Protein AF-A0A078H6L1-F1 (afdb_monomer)

pLDDT: mean 93.02, std 9.79, range [50.5, 98.44]

Radius of gyration: 16.89 Å; Cα contacts (8 Å, |Δi|>4): 124; chains: 1; bounding box: 39×43×36 Å

Organism: Brassica napus (NCBI:txid3708)

Foldseek 3Di:
DAADECVVVCVVDPPDDLFQAAAEEQDLLNCLNPDAQRYAHAHDDDPVDPPPCVVPCVDDNVVLVVVCNVDRGRSVSCVVPPHHDDHDDPPDPCVVVSVVVVVVVVVVVVVVVVVVVVD

Structure (mmCIF, N/CA/C/O backbone):
data_AF-A0A078H6L1-F1
#
_entry.id   AF-A0A078H6L1-F1
#
loop_
_atom_site.group_PDB
_atom_site.id
_atom_site.type_symbol
_atom_site.label_atom_id
_atom_site.label_alt_id
_atom_site.label_comp_id
_atom_site.label_asym_id
_atom_site.label_entity_id
_atom_site.label_seq_id
_atom_site.pdbx_PDB_ins_code
_atom_site.Cartn_x
_atom_site.Cartn_y
_atom_site.Cartn_z
_atom_site.occupancy
_atom_site.B_iso_or_equiv
_atom_site.auth_seq_id
_atom_site.auth_comp_id
_atom_site.auth_asym_id
_atom_site.auth_atom_id
_atom_site.pdbx_PDB_model_num
ATOM 1 N N . MET A 1 1 ? 0.496 16.634 -0.415 1.00 83.75 1 MET A N 1
ATOM 2 C CA . MET A 1 1 ? 0.481 15.161 -0.534 1.00 83.75 1 MET A CA 1
ATOM 3 C C . MET A 1 1 ? -0.958 14.690 -0.602 1.00 83.75 1 MET A C 1
ATOM 5 O O . MET A 1 1 ? -1.814 15.319 0.015 1.00 83.75 1 MET A O 1
ATOM 9 N N . PHE A 1 2 ? -1.219 13.631 -1.362 1.00 90.81 2 PHE A N 1
ATOM 10 C CA . PHE A 1 2 ? -2.527 12.989 -1.453 1.00 90.81 2 PHE A CA 1
ATOM 11 C C . PHE A 1 2 ? -2.455 11.629 -0.751 1.00 90.81 2 PHE A C 1
ATOM 13 O O . PHE A 1 2 ? -1.610 10.815 -1.101 1.00 90.81 2 PHE A O 1
ATOM 20 N N . PHE A 1 3 ? -3.308 11.406 0.251 1.00 94.94 3 PHE A N 1
ATOM 21 C CA . PHE A 1 3 ? -3.344 10.166 1.030 1.00 94.94 3 PHE A CA 1
ATOM 22 C C . PHE A 1 3 ? -4.523 9.288 0.619 1.00 94.94 3 PHE A C 1
ATOM 24 O O . PHE A 1 3 ? -5.631 9.792 0.406 1.00 94.94 3 PHE A O 1
ATOM 31 N N . LYS A 1 4 ? -4.297 7.975 0.578 1.00 96.44 4 LYS A N 1
ATOM 32 C CA . LYS A 1 4 ? -5.307 6.949 0.301 1.00 96.44 4 LYS A CA 1
ATOM 33 C C . LYS A 1 4 ? -5.718 6.274 1.612 1.00 96.44 4 LYS A C 1
ATOM 35 O O . LYS A 1 4 ? -5.268 5.182 1.934 1.00 96.44 4 LYS A O 1
ATOM 40 N N . ASP A 1 5 ? -6.559 6.984 2.361 1.00 94.81 5 ASP A N 1
ATOM 41 C CA . ASP A 1 5 ? -7.039 6.604 3.695 1.00 94.81 5 ASP A CA 1
ATOM 42 C C . ASP A 1 5 ? -8.123 5.506 3.633 1.00 94.81 5 ASP A C 1
ATOM 44 O O . ASP A 1 5 ? -9.293 5.784 3.334 1.00 94.81 5 ASP A O 1
ATOM 48 N N . LEU A 1 6 ? -7.739 4.264 3.949 1.00 96.50 6 LEU A N 1
ATOM 49 C CA . LEU A 1 6 ? -8.627 3.095 3.981 1.00 96.50 6 LEU A CA 1
ATOM 50 C C . LEU A 1 6 ? -9.708 3.195 5.067 1.00 96.50 6 LEU A C 1
ATOM 52 O O . LEU A 1 6 ? -10.792 2.631 4.904 1.00 96.50 6 LEU A O 1
ATOM 56 N N . SER A 1 7 ? -9.498 3.976 6.133 1.00 94.25 7 SER A N 1
ATOM 57 C CA . SER A 1 7 ? -10.517 4.157 7.177 1.00 94.25 7 SER A CA 1
ATOM 58 C C . SER A 1 7 ? -11.788 4.812 6.630 1.00 94.25 7 SER A C 1
ATOM 60 O O . SER A 1 7 ? -12.886 4.592 7.148 1.00 94.25 7 SER A O 1
ATOM 62 N N . LYS A 1 8 ? -11.669 5.599 5.552 1.00 93.69 8 LYS A N 1
ATOM 63 C CA . LYS A 1 8 ? -12.824 6.147 4.833 1.00 93.69 8 LYS A CA 1
ATOM 64 C C . LYS A 1 8 ? -13.589 5.044 4.114 1.00 93.69 8 LYS A C 1
ATOM 66 O O . LYS A 1 8 ? -14.812 5.038 4.198 1.00 93.69 8 LYS A O 1
ATOM 71 N N . LEU A 1 9 ? -12.900 4.098 3.476 1.00 94.81 9 LEU A N 1
ATOM 72 C CA . LEU A 1 9 ? -13.520 2.951 2.806 1.00 94.81 9 LEU A CA 1
ATOM 73 C C . LEU A 1 9 ? -14.308 2.097 3.808 1.00 94.81 9 LEU A C 1
ATOM 75 O O . LEU A 1 9 ? -15.491 1.838 3.588 1.00 94.81 9 LEU A O 1
ATOM 79 N N . PHE A 1 10 ? -13.710 1.765 4.954 1.00 95.88 10 PHE A N 1
ATOM 80 C CA . PHE A 1 10 ? -14.344 0.929 5.987 1.00 95.88 10 PHE A CA 1
ATOM 81 C C . PHE A 1 10 ? -15.625 1.541 6.578 1.00 95.88 10 PHE A C 1
ATOM 83 O O . PHE A 1 10 ? -16.516 0.828 7.042 1.00 95.88 10 PHE A O 1
ATOM 90 N N . LYS A 1 11 ? -15.764 2.874 6.546 1.00 95.12 11 LYS A N 1
ATOM 91 C CA . LYS A 1 11 ? -16.995 3.556 6.983 1.00 95.12 11 LYS A CA 1
ATOM 92 C C . LYS A 1 11 ? -18.165 3.301 6.031 1.00 95.12 11 LYS A C 1
ATOM 94 O O . LYS A 1 11 ? -19.293 3.145 6.503 1.00 95.12 11 LYS A O 1
ATOM 99 N N . TYR A 1 12 ? -17.901 3.258 4.724 1.00 95.31 12 TYR A N 1
ATOM 100 C CA . TYR A 1 12 ? -18.930 3.130 3.687 1.00 95.31 12 TYR A CA 1
ATOM 101 C C . TYR A 1 12 ? -19.224 1.679 3.304 1.00 95.31 12 TYR A C 1
ATOM 103 O O . TYR A 1 12 ? -20.379 1.347 3.044 1.00 95.31 12 TYR A O 1
ATOM 111 N N . PHE A 1 13 ? -18.215 0.808 3.309 1.00 95.75 13 PHE A N 1
ATOM 112 C CA . PHE A 1 13 ? -18.355 -0.585 2.894 1.00 95.75 13 PHE A CA 1
ATOM 113 C C . PHE A 1 13 ? -18.267 -1.517 4.099 1.00 95.75 13 PHE A C 1
ATOM 115 O O . PHE A 1 13 ? -17.226 -1.652 4.739 1.00 95.75 13 PHE A O 1
ATOM 122 N N . LYS A 1 14 ? -19.390 -2.164 4.424 1.00 95.62 14 LYS A N 1
ATOM 123 C CA . LYS A 1 14 ? -19.451 -3.157 5.502 1.00 95.62 14 LYS A CA 1
ATOM 124 C C . LYS A 1 14 ? -18.713 -4.429 5.093 1.00 95.62 14 LYS A C 1
ATOM 126 O O . LYS A 1 14 ? -18.742 -4.809 3.930 1.00 95.62 14 LYS A O 1
ATOM 131 N N . GLY A 1 15 ? -18.097 -5.087 6.074 1.00 96.00 15 GLY A N 1
ATOM 132 C CA . GLY A 1 15 ? -17.333 -6.317 5.861 1.00 96.00 15 GLY A CA 1
ATOM 133 C C . GLY A 1 15 ? -15.861 -6.100 5.507 1.00 96.00 15 GLY A C 1
ATOM 134 O O . GLY A 1 15 ? -15.144 -7.086 5.410 1.00 96.00 15 GLY A O 1
ATOM 135 N N . PHE A 1 16 ? -15.402 -4.851 5.374 1.00 96.88 16 PHE A N 1
ATOM 136 C CA . PHE A 1 16 ? -13.991 -4.517 5.164 1.00 96.88 16 PHE A CA 1
ATOM 137 C C . PHE A 1 16 ? -13.368 -3.879 6.410 1.00 96.88 16 PHE A C 1
ATOM 139 O O . PHE A 1 16 ? -14.008 -3.083 7.106 1.00 96.88 16 PHE A O 1
ATOM 146 N N . SER A 1 17 ? -12.115 -4.231 6.675 1.00 97.31 17 SER A N 1
ATOM 147 C CA . SER A 1 17 ? -11.295 -3.792 7.804 1.00 97.31 17 SER A CA 1
ATOM 148 C C . SER A 1 17 ? -9.807 -3.885 7.461 1.00 97.31 17 SER A C 1
ATOM 150 O O . SER A 1 17 ? -9.423 -4.399 6.413 1.00 97.31 17 SER A O 1
ATOM 152 N N . ALA A 1 18 ? -8.953 -3.409 8.370 1.00 97.12 18 ALA A N 1
ATOM 153 C CA . ALA A 1 18 ? -7.502 -3.512 8.216 1.00 97.12 18 ALA A CA 1
ATOM 154 C C . ALA A 1 18 ? -7.020 -4.970 8.088 1.00 97.12 18 ALA A C 1
ATOM 156 O O . ALA A 1 18 ? -6.098 -5.226 7.334 1.00 97.12 18 ALA A O 1
ATOM 157 N N . SER A 1 19 ? -7.697 -5.921 8.740 1.00 97.12 19 SER A N 1
ATOM 158 C CA . SER A 1 19 ? -7.370 -7.353 8.710 1.00 97.12 19 SER A CA 1
ATOM 159 C C . SER A 1 19 ? -7.729 -8.084 7.408 1.00 97.12 19 SER A C 1
ATOM 161 O O . SER A 1 19 ? -7.365 -9.245 7.254 1.00 97.12 19 SER A O 1
ATOM 163 N N . ASN A 1 20 ? -8.443 -7.450 6.470 1.00 97.56 20 ASN A N 1
ATOM 164 C CA . ASN A 1 20 ? -8.855 -8.094 5.213 1.00 97.56 20 ASN A CA 1
ATOM 165 C C . ASN A 1 20 ? -8.792 -7.183 3.977 1.00 97.56 20 ASN A C 1
ATOM 167 O O . ASN A 1 20 ? -9.382 -7.496 2.944 1.00 97.56 20 ASN A O 1
ATOM 171 N N . THR A 1 21 ? -8.143 -6.024 4.086 1.00 97.62 21 THR A N 1
ATOM 172 C CA . THR A 1 21 ? -8.042 -5.044 3.001 1.00 97.62 21 THR A CA 1
ATOM 173 C C . THR A 1 21 ? -6.623 -4.515 2.916 1.00 97.62 21 THR A C 1
ATOM 175 O O . THR A 1 21 ? -6.067 -4.082 3.922 1.00 97.62 21 THR A O 1
ATOM 178 N N . ILE A 1 22 ? -6.077 -4.475 1.701 1.00 97.69 22 ILE A N 1
ATOM 179 C CA . ILE A 1 22 ? -4.750 -3.923 1.427 1.00 97.69 22 ILE A CA 1
ATOM 180 C C . ILE A 1 22 ? -4.815 -2.772 0.418 1.00 97.69 22 ILE A C 1
ATOM 182 O O . ILE A 1 22 ? -5.742 -2.674 -0.388 1.00 97.69 22 ILE A O 1
ATOM 186 N N . LEU A 1 23 ? -3.809 -1.904 0.456 1.00 98.12 23 LEU A N 1
ATOM 187 C CA . LEU A 1 23 ? -3.517 -0.894 -0.553 1.00 98.12 23 LEU A CA 1
ATOM 188 C C . LEU A 1 23 ? -2.276 -1.322 -1.341 1.00 98.12 23 LEU A C 1
ATOM 190 O O . LEU A 1 23 ? -1.201 -1.443 -0.763 1.00 98.12 23 LEU A O 1
ATOM 194 N N . ILE A 1 24 ? -2.418 -1.482 -2.656 1.00 98.06 24 ILE A N 1
ATOM 195 C CA . ILE A 1 24 ? -1.289 -1.670 -3.574 1.00 98.06 24 ILE A CA 1
ATOM 196 C C . ILE A 1 24 ? -1.009 -0.331 -4.253 1.00 98.06 24 ILE A C 1
ATOM 198 O O . ILE A 1 24 ? -1.900 0.238 -4.894 1.00 98.06 24 ILE A O 1
ATOM 202 N N . ASP A 1 25 ? 0.195 0.204 -4.074 1.00 98.00 25 ASP A N 1
ATOM 203 C CA . ASP A 1 25 ? 0.605 1.481 -4.663 1.00 98.00 25 ASP A CA 1
ATOM 204 C C . ASP A 1 25 ? 2.133 1.594 -4.727 1.00 98.00 25 ASP A C 1
ATOM 206 O O . ASP A 1 25 ? 2.810 1.154 -3.811 1.00 98.00 25 ASP A O 1
ATOM 210 N N . ASP A 1 26 ? 2.697 2.201 -5.764 1.00 97.19 26 ASP A N 1
ATOM 211 C CA . ASP A 1 26 ? 4.147 2.361 -5.913 1.00 97.19 26 ASP A CA 1
ATOM 212 C C . ASP A 1 26 ? 4.732 3.528 -5.093 1.00 97.19 26 ASP A C 1
ATOM 214 O O . ASP A 1 26 ? 5.948 3.705 -5.028 1.00 97.19 26 ASP A O 1
ATOM 218 N N . GLU A 1 27 ? 3.889 4.319 -4.425 1.00 96.69 27 GLU A N 1
ATOM 219 C CA . GLU A 1 27 ? 4.306 5.419 -3.555 1.00 96.69 27 GLU A CA 1
ATOM 220 C C . GLU A 1 27 ? 3.918 5.146 -2.082 1.00 96.69 27 GLU A C 1
ATOM 222 O O . GLU A 1 27 ? 2.801 5.491 -1.662 1.00 96.69 27 GLU A O 1
ATOM 227 N N . PRO A 1 28 ? 4.840 4.617 -1.244 1.00 96.69 28 PRO A N 1
ATOM 228 C CA . PRO A 1 28 ? 4.563 4.238 0.147 1.00 96.69 28 PRO A CA 1
ATOM 229 C C . PRO A 1 28 ? 3.893 5.321 1.000 1.00 96.69 28 PRO A C 1
ATOM 231 O O . PRO A 1 28 ? 3.065 5.034 1.868 1.00 96.69 28 PRO A O 1
ATOM 234 N N . TYR A 1 29 ? 4.185 6.600 0.733 1.00 96.44 29 TYR A N 1
ATOM 235 C CA . TYR A 1 29 ? 3.627 7.705 1.510 1.00 96.44 29 TYR A CA 1
ATOM 236 C C . TYR A 1 29 ? 2.099 7.809 1.426 1.00 96.44 29 TYR A C 1
ATOM 238 O O . TYR A 1 29 ? 1.477 8.406 2.310 1.00 96.44 29 TYR A O 1
ATOM 246 N N . LYS A 1 30 ? 1.460 7.272 0.378 1.00 97.31 30 LYS A N 1
ATOM 247 C CA . LYS A 1 30 ? -0.003 7.339 0.236 1.00 97.31 30 LYS A CA 1
ATOM 248 C C . LYS A 1 30 ? -0.720 6.552 1.329 1.00 97.31 30 LYS A C 1
ATOM 250 O O . LYS A 1 30 ? -1.866 6.887 1.633 1.00 97.31 30 LYS A O 1
ATOM 255 N N . ALA A 1 31 ? -0.047 5.575 1.934 1.00 96.62 31 ALA A N 1
ATOM 256 C CA . ALA A 1 31 ? -0.562 4.750 3.018 1.00 96.62 31 ALA A CA 1
ATOM 257 C C . ALA A 1 31 ? -0.309 5.325 4.423 1.00 96.62 31 ALA A C 1
ATOM 259 O O . ALA A 1 31 ? -0.706 4.696 5.393 1.00 96.62 31 ALA A O 1
ATOM 260 N N . LEU A 1 32 ? 0.305 6.508 4.570 1.00 95.69 32 LEU A N 1
ATOM 261 C CA . LEU A 1 32 ? 0.723 7.055 5.878 1.00 95.69 32 LEU A CA 1
ATOM 262 C C . LEU A 1 32 ? -0.391 7.237 6.921 1.00 95.69 32 LEU A C 1
ATOM 264 O O . LEU A 1 32 ? -0.101 7.413 8.100 1.00 95.69 32 LEU A O 1
ATOM 268 N N . LEU A 1 33 ? -1.653 7.270 6.493 1.00 94.56 33 LEU A N 1
ATOM 269 C CA . LEU A 1 33 ? -2.810 7.375 7.388 1.00 94.56 33 LEU A CA 1
ATOM 270 C C . LEU A 1 33 ? -3.465 6.019 7.680 1.00 94.56 33 LEU A C 1
ATOM 272 O O . LEU A 1 33 ? -4.399 5.956 8.479 1.00 94.56 33 LEU A O 1
ATOM 276 N N . ASN A 1 34 ? -3.016 4.958 7.015 1.00 96.06 34 ASN A N 1
ATOM 277 C CA . ASN A 1 34 ? -3.561 3.622 7.177 1.00 96.06 34 ASN A CA 1
ATOM 278 C C . ASN A 1 34 ? -2.924 2.939 8.386 1.00 96.06 34 ASN A C 1
ATOM 280 O O . ASN A 1 34 ? -1.839 3.301 8.832 1.00 96.06 34 ASN A O 1
ATOM 284 N N . THR A 1 35 ? -3.616 1.938 8.922 1.00 94.56 35 THR A N 1
ATOM 285 C CA . THR A 1 35 ? -3.051 1.064 9.950 1.00 94.56 35 THR A CA 1
ATOM 286 C C . THR A 1 35 ? -1.836 0.320 9.390 1.00 94.56 35 THR A C 1
ATOM 288 O O . THR A 1 35 ? -1.823 -0.034 8.210 1.00 94.56 35 THR A O 1
ATOM 291 N N . ASP A 1 36 ? -0.827 0.081 10.226 1.00 94.06 36 ASP A N 1
ATOM 292 C CA . ASP A 1 36 ? 0.405 -0.616 9.846 1.00 94.06 36 ASP A CA 1
ATOM 293 C C . ASP A 1 36 ? 0.127 -1.938 9.116 1.00 94.06 36 ASP A C 1
ATOM 295 O O . ASP A 1 36 ? -0.845 -2.634 9.415 1.00 94.06 36 ASP A O 1
ATOM 299 N N . ASN A 1 37 ? 1.011 -2.314 8.190 1.00 96.50 37 ASN A N 1
ATOM 300 C CA . ASN A 1 37 ? 0.929 -3.572 7.434 1.00 96.50 37 ASN A CA 1
ATOM 301 C C . ASN A 1 37 ? -0.366 -3.731 6.608 1.00 96.50 37 ASN A C 1
ATOM 303 O O . ASN A 1 37 ? -0.828 -4.837 6.384 1.00 96.50 37 ASN A O 1
ATOM 307 N N . THR A 1 38 ? -0.963 -2.632 6.137 1.00 96.81 38 THR A N 1
ATOM 308 C CA . THR A 1 38 ? -2.085 -2.665 5.170 1.00 96.81 38 THR A CA 1
ATOM 309 C C . THR A 1 38 ? -1.669 -2.219 3.767 1.00 96.81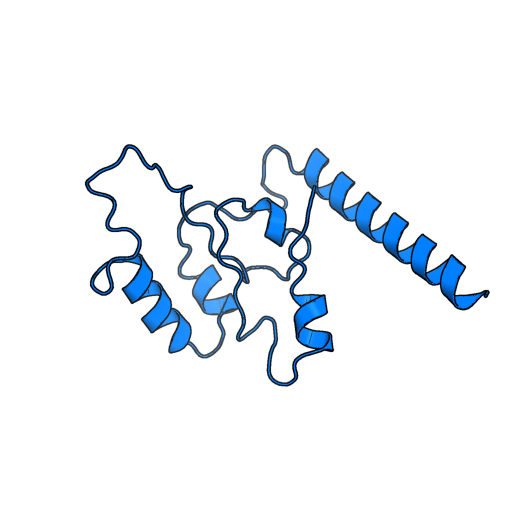 38 THR A C 1
ATOM 311 O O . THR A 1 38 ? -2.519 -1.985 2.912 1.00 96.81 38 THR A O 1
ATOM 314 N N . GLY A 1 39 ? -0.368 -2.051 3.521 1.00 97.25 39 GLY A N 1
ATOM 315 C CA . GLY A 1 39 ? 0.176 -1.578 2.253 1.00 97.25 39 GLY A CA 1
ATOM 316 C C . GLY A 1 39 ? 1.197 -2.548 1.674 1.00 97.25 39 GLY A C 1
ATOM 317 O O . GLY A 1 39 ? 2.040 -3.053 2.410 1.00 97.25 39 GLY A O 1
ATOM 318 N N . VAL A 1 40 ? 1.123 -2.763 0.363 1.00 98.12 40 VAL A N 1
ATOM 319 C CA . VAL A 1 40 ? 2.116 -3.494 -0.431 1.00 98.12 40 VAL A CA 1
ATOM 320 C C . VAL A 1 40 ? 2.613 -2.548 -1.513 1.00 98.12 40 VAL A C 1
ATOM 322 O O . VAL A 1 40 ? 1.809 -2.007 -2.276 1.00 98.12 40 VAL A O 1
ATOM 325 N N . PHE A 1 41 ? 3.923 -2.309 -1.556 1.00 97.94 41 PHE A N 1
ATOM 326 C CA . PHE A 1 41 ? 4.473 -1.197 -2.327 1.00 97.94 41 PHE A CA 1
ATOM 327 C C . PHE A 1 41 ? 5.407 -1.680 -3.438 1.00 97.94 41 PHE A C 1
ATOM 329 O O . PHE A 1 41 ? 6.616 -1.723 -3.232 1.00 97.94 41 PHE A O 1
ATOM 336 N N . PRO A 1 42 ? 4.899 -2.076 -4.616 1.00 97.50 42 PRO A N 1
ATOM 337 C CA . PRO A 1 42 ? 5.756 -2.505 -5.718 1.00 97.50 42 PRO A CA 1
ATOM 338 C C . PRO A 1 42 ? 6.684 -1.384 -6.197 1.00 97.50 42 PRO A C 1
ATOM 340 O O . PRO A 1 42 ? 6.486 -0.210 -5.882 1.00 97.50 42 PRO A O 1
ATOM 343 N N . MET A 1 43 ? 7.705 -1.739 -6.975 1.00 96.75 43 MET A N 1
ATOM 344 C CA . MET A 1 43 ? 8.492 -0.739 -7.699 1.00 96.75 43 MET A CA 1
ATOM 345 C C . MET A 1 43 ? 7.614 -0.058 -8.756 1.00 96.75 43 MET A C 1
ATOM 347 O O . MET A 1 43 ? 6.717 -0.686 -9.318 1.00 96.75 43 MET A O 1
ATOM 351 N N . SER A 1 44 ? 7.867 1.223 -9.031 1.00 96.38 44 SER A N 1
ATOM 352 C CA . SER A 1 44 ? 7.170 1.930 -10.108 1.00 96.38 44 SER A CA 1
ATOM 353 C C . SER A 1 44 ? 7.402 1.242 -11.451 1.00 96.38 44 SER A C 1
ATOM 355 O O . SER A 1 44 ? 8.529 0.874 -11.778 1.00 96.38 44 SER A O 1
ATOM 357 N N . TYR A 1 45 ? 6.333 1.126 -12.235 1.00 96.06 45 TYR A N 1
ATOM 358 C CA . TYR A 1 45 ? 6.382 0.570 -13.583 1.00 96.06 45 TYR A CA 1
ATOM 359 C C . TYR A 1 45 ? 7.332 1.371 -14.487 1.00 96.06 45 TYR A C 1
ATOM 361 O O . TYR A 1 45 ? 7.199 2.595 -14.605 1.00 96.06 45 TYR A O 1
ATOM 369 N N . ASP A 1 46 ? 8.249 0.674 -15.160 1.00 96.62 46 ASP A N 1
ATOM 370 C CA . ASP A 1 46 ? 9.122 1.247 -16.181 1.00 96.62 46 ASP A CA 1
ATOM 371 C C . ASP A 1 46 ? 8.629 0.841 -17.582 1.00 96.62 46 ASP A C 1
ATOM 373 O O . ASP A 1 46 ? 8.819 -0.299 -18.001 1.00 96.62 46 ASP A O 1
ATOM 377 N N . PRO A 1 47 ? 8.051 1.766 -18.371 1.00 96.12 47 PRO A N 1
ATOM 378 C CA . PRO A 1 47 ? 7.572 1.451 -19.716 1.00 96.12 47 PRO A CA 1
ATOM 379 C C . PRO A 1 47 ? 8.692 1.104 -20.707 1.00 96.12 47 PRO A C 1
ATOM 381 O O . PRO A 1 47 ? 8.412 0.706 -21.842 1.00 96.12 47 PRO A O 1
ATOM 384 N N . THR A 1 48 ? 9.956 1.318 -20.339 1.00 97.94 48 THR A N 1
ATOM 385 C CA . THR A 1 48 ? 11.110 0.946 -21.159 1.00 97.94 48 THR A CA 1
ATOM 386 C C . THR A 1 48 ? 11.574 -0.485 -20.907 1.00 97.94 48 THR A C 1
ATOM 388 O O . THR A 1 48 ? 12.249 -1.048 -21.779 1.00 97.94 48 THR A O 1
ATOM 391 N N . ASP A 1 49 ? 11.159 -1.096 -19.793 1.00 97.31 49 ASP A N 1
ATOM 392 C CA . ASP A 1 49 ? 11.399 -2.506 -19.528 1.00 97.31 49 ASP A CA 1
ATOM 393 C C . ASP A 1 49 ? 10.423 -3.370 -20.333 1.00 97.31 49 ASP A C 1
ATOM 395 O O . ASP A 1 49 ? 9.215 -3.406 -20.110 1.00 97.31 49 ASP A O 1
ATOM 399 N N . LYS A 1 50 ? 10.966 -4.064 -21.331 1.00 96.88 50 LYS A N 1
ATOM 400 C CA . LYS A 1 50 ? 10.194 -4.953 -22.208 1.00 96.88 50 LYS A CA 1
ATOM 401 C C . LYS A 1 50 ? 10.043 -6.360 -21.644 1.00 96.88 50 LYS A C 1
ATOM 403 O O . LYS A 1 50 ? 9.334 -7.156 -22.256 1.00 96.88 50 LYS A O 1
ATOM 408 N N . ASN A 1 51 ? 10.745 -6.662 -20.558 1.00 96.56 51 ASN A N 1
ATOM 409 C CA . ASN A 1 51 ? 10.696 -7.947 -19.880 1.00 96.56 51 ASN A CA 1
ATOM 410 C C . ASN A 1 51 ? 9.933 -7.848 -18.552 1.00 96.56 51 ASN A C 1
ATOM 412 O O . ASN A 1 51 ? 10.015 -8.789 -17.776 1.00 96.56 51 ASN A O 1
ATOM 416 N N . ASP A 1 52 ? 9.227 -6.737 -18.295 1.00 96.06 52 ASP A N 1
ATOM 417 C CA . ASP A 1 52 ? 8.380 -6.595 -17.111 1.00 96.06 52 ASP A CA 1
ATOM 418 C C . ASP A 1 52 ? 7.324 -7.708 -17.099 1.00 96.06 52 ASP A C 1
ATOM 420 O O . ASP A 1 52 ? 6.452 -7.791 -17.970 1.00 96.06 52 ASP A O 1
ATOM 424 N N . ASP A 1 53 ? 7.460 -8.583 -16.113 1.00 96.69 53 ASP A N 1
ATOM 425 C CA . ASP A 1 53 ? 6.590 -9.710 -15.811 1.00 96.69 53 ASP A CA 1
ATOM 426 C C . ASP A 1 53 ? 5.973 -9.555 -14.413 1.00 96.69 53 ASP A C 1
ATOM 428 O O . ASP A 1 53 ? 5.473 -10.513 -13.827 1.00 96.69 53 ASP A O 1
ATOM 432 N N . PHE A 1 54 ? 5.960 -8.332 -13.867 1.00 96.75 54 PHE A N 1
ATOM 433 C CA . PHE A 1 54 ? 5.570 -8.095 -12.479 1.00 96.75 54 PHE A CA 1
ATOM 434 C C . PHE A 1 54 ? 4.134 -8.552 -12.182 1.00 96.75 54 PHE A C 1
ATOM 436 O O . PHE A 1 54 ? 3.833 -9.024 -11.088 1.00 96.75 54 PHE A O 1
ATOM 443 N N . LEU A 1 55 ? 3.242 -8.411 -13.166 1.00 96.31 55 LEU A N 1
ATOM 444 C CA . LEU A 1 55 ? 1.843 -8.840 -13.094 1.00 96.31 55 LEU A CA 1
ATOM 445 C C . LEU A 1 55 ? 1.584 -10.169 -13.821 1.00 96.31 55 LEU A C 1
ATOM 447 O O . LEU A 1 55 ? 0.434 -10.454 -14.167 1.00 96.31 55 LEU A O 1
ATOM 451 N N . ASP A 1 56 ? 2.625 -10.958 -14.097 1.00 97.75 56 ASP A N 1
ATOM 452 C CA . ASP A 1 56 ? 2.461 -12.311 -14.625 1.00 97.75 56 ASP A CA 1
ATOM 453 C C . ASP A 1 56 ? 1.662 -13.159 -13.611 1.00 97.75 56 ASP A C 1
ATOM 455 O O . ASP A 1 56 ? 2.060 -13.241 -12.446 1.00 97.75 56 ASP A O 1
ATOM 459 N N . PRO A 1 57 ? 0.542 -13.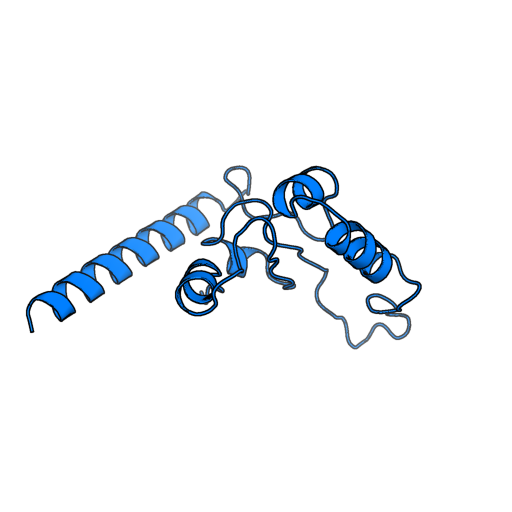795 -14.014 1.00 96.88 57 PRO A N 1
ATOM 460 C CA . PRO A 1 57 ? -0.226 -14.686 -13.147 1.00 96.88 57 PRO A CA 1
ATOM 461 C C . PRO A 1 57 ? 0.580 -15.839 -12.538 1.00 96.88 57 PRO A C 1
ATOM 463 O O . PRO A 1 57 ? 0.213 -16.322 -11.471 1.00 96.88 57 PRO A O 1
ATOM 466 N N . GLU A 1 58 ? 1.651 -16.288 -13.198 1.00 96.94 58 GLU A N 1
ATOM 467 C CA . GLU A 1 58 ? 2.567 -17.317 -12.678 1.00 96.94 58 GLU A CA 1
ATOM 468 C C . GLU A 1 58 ? 3.776 -16.708 -11.937 1.00 96.94 58 GLU A C 1
ATOM 470 O O . GLU A 1 58 ? 4.657 -17.428 -11.463 1.00 96.94 58 GLU A O 1
ATOM 475 N N . GLY A 1 59 ? 3.819 -15.378 -11.832 1.00 97.19 59 GLY A N 1
ATOM 476 C CA . GLY A 1 59 ? 4.886 -14.608 -11.212 1.00 97.19 59 GLY A CA 1
ATOM 477 C C . GLY A 1 59 ? 4.809 -14.536 -9.686 1.00 97.19 59 GLY A C 1
ATOM 478 O O . GLY A 1 59 ? 3.832 -14.922 -9.033 1.00 97.19 59 GLY A O 1
ATOM 479 N N . GLU A 1 60 ? 5.877 -13.993 -9.103 1.00 97.12 60 GLU A N 1
ATOM 480 C CA . GLU A 1 60 ? 6.058 -13.905 -7.651 1.00 97.12 60 GLU A CA 1
ATOM 481 C C . GLU A 1 60 ? 4.986 -13.035 -6.982 1.00 97.12 60 GLU A C 1
ATOM 483 O O . GLU A 1 60 ? 4.441 -13.413 -5.947 1.00 97.12 60 GLU A O 1
ATOM 488 N N . PHE A 1 61 ? 4.635 -11.893 -7.582 1.00 97.62 61 PHE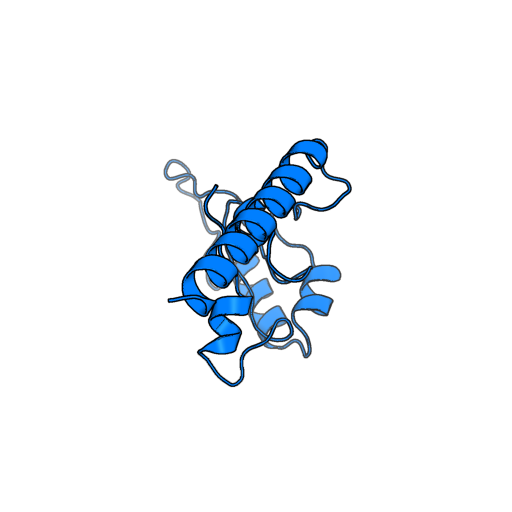 A N 1
ATOM 489 C CA . PHE A 1 61 ? 3.647 -10.986 -6.997 1.00 97.62 61 PHE A CA 1
ATOM 490 C C . PHE A 1 61 ? 2.235 -11.579 -6.998 1.00 97.62 61 PHE A C 1
ATOM 492 O O . PHE A 1 61 ? 1.519 -11.461 -6.007 1.00 97.62 61 PHE A O 1
ATOM 499 N N . CYS A 1 62 ? 1.826 -12.254 -8.075 1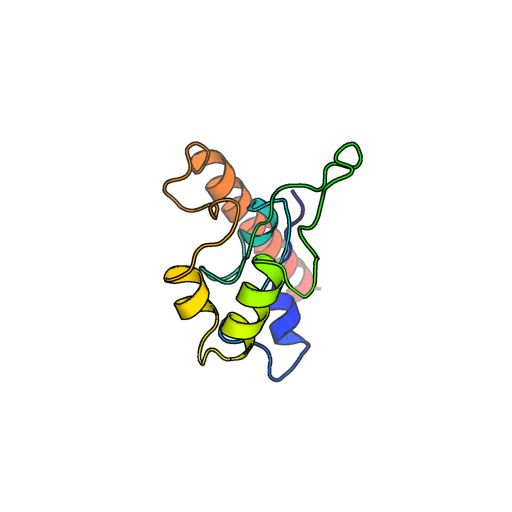.00 97.81 62 CYS A N 1
ATOM 500 C CA . CYS A 1 62 ? 0.538 -12.946 -8.103 1.00 97.81 62 CYS A CA 1
ATOM 501 C C . CYS A 1 62 ? 0.500 -14.105 -7.098 1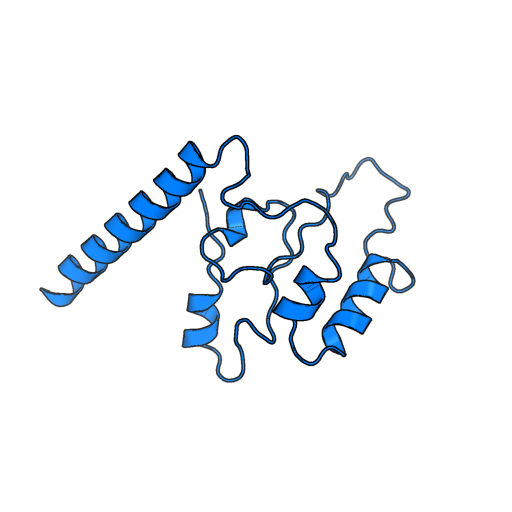.00 97.81 62 CYS A C 1
ATOM 503 O O . CYS A 1 62 ? -0.469 -14.208 -6.349 1.00 97.81 62 CYS A O 1
ATOM 505 N N . SER A 1 63 ? 1.585 -14.879 -6.980 1.00 98.12 63 SER A N 1
ATOM 506 C CA . SER A 1 63 ? 1.713 -15.923 -5.949 1.00 98.12 63 SER A CA 1
ATOM 507 C C . SER A 1 63 ? 1.602 -15.348 -4.528 1.00 98.12 63 SER A C 1
ATOM 509 O O . SER A 1 63 ? 0.888 -15.889 -3.686 1.00 98.12 63 SER A O 1
ATOM 511 N N . TYR A 1 64 ? 2.243 -14.203 -4.272 1.00 98.38 64 TYR A N 1
ATOM 512 C CA . TYR A 1 64 ? 2.128 -13.472 -3.008 1.00 98.38 64 TYR A CA 1
ATOM 513 C C . TYR A 1 64 ? 0.681 -13.065 -2.702 1.00 98.38 64 TYR A C 1
ATOM 515 O O . TYR A 1 64 ? 0.219 -13.205 -1.570 1.00 98.38 64 TYR A O 1
ATOM 523 N N . LEU A 1 65 ? -0.054 -12.563 -3.700 1.00 98.19 65 LEU A N 1
ATOM 524 C CA . LEU A 1 65 ? -1.455 -12.175 -3.533 1.00 98.19 65 LEU A CA 1
ATOM 525 C C . LEU A 1 65 ? -2.371 -13.380 -3.272 1.00 98.19 65 LEU A C 1
ATOM 527 O O . LEU A 1 65 ? -3.314 -13.243 -2.492 1.00 98.19 65 LEU A O 1
ATOM 531 N N . ASP A 1 66 ? -2.093 -14.539 -3.870 1.00 98.19 66 ASP A N 1
ATOM 532 C CA . ASP A 1 66 ? -2.844 -15.779 -3.633 1.00 98.19 66 ASP A CA 1
ATOM 533 C C . ASP A 1 66 ? -2.659 -16.296 -2.197 1.00 98.19 66 ASP A C 1
ATOM 535 O O . ASP A 1 66 ? -3.634 -16.636 -1.510 1.00 98.19 66 ASP A O 1
ATOM 539 N N . ASP A 1 67 ? -1.418 -16.295 -1.708 1.00 98.31 67 ASP A N 1
ATOM 540 C CA . ASP A 1 67 ? -1.100 -16.659 -0.326 1.00 98.31 67 ASP A CA 1
ATOM 541 C C . ASP A 1 67 ? -1.706 -15.655 0.668 1.00 98.31 67 ASP A C 1
ATOM 543 O O . ASP A 1 67 ? -2.340 -16.049 1.654 1.00 98.31 67 ASP A O 1
ATOM 547 N N . LEU A 1 68 ? -1.594 -14.353 0.381 1.00 98.06 68 LEU A N 1
ATOM 548 C CA . LEU A 1 68 ? -2.197 -13.284 1.177 1.00 98.06 68 LEU A CA 1
ATOM 549 C C . LEU A 1 68 ? -3.724 -13.440 1.257 1.00 98.06 68 LEU A C 1
ATOM 551 O O . LEU A 1 68 ? -4.303 -13.311 2.337 1.00 98.06 68 LEU A O 1
ATOM 555 N N . ALA A 1 69 ? -4.386 -13.738 0.136 1.00 97.19 69 ALA A N 1
ATOM 556 C CA . ALA A 1 69 ? -5.833 -13.950 0.079 1.00 97.19 69 ALA A CA 1
ATOM 557 C C . ALA A 1 69 ? -6.287 -15.189 0.867 1.00 97.19 69 ALA A C 1
ATOM 559 O O . ALA A 1 69 ? -7.433 -15.251 1.319 1.00 97.19 69 ALA A O 1
ATOM 560 N N . SER A 1 70 ? -5.388 -16.158 1.046 1.00 97.50 70 SER A N 1
ATOM 561 C CA . SER A 1 70 ? -5.611 -17.372 1.837 1.00 97.50 70 SER A CA 1
ATOM 562 C C . SER A 1 70 ? -5.295 -17.189 3.327 1.00 97.50 70 SER A C 1
ATOM 564 O O . SER A 1 70 ? -5.605 -18.070 4.134 1.00 97.50 70 SER A O 1
ATOM 566 N N . SER A 1 71 ? -4.686 -16.063 3.708 1.00 97.31 71 SER A N 1
ATOM 567 C CA . SER A 1 71 ? -4.305 -15.769 5.088 1.00 97.31 71 SER A CA 1
ATOM 568 C C . SER A 1 71 ? -5.513 -15.369 5.947 1.00 97.31 71 SER A C 1
ATOM 570 O O . SER A 1 71 ? -6.513 -14.842 5.461 1.00 97.31 71 SER A O 1
ATOM 572 N N . SER A 1 72 ? -5.440 -15.628 7.257 1.00 96.50 72 SER A N 1
ATOM 573 C CA . SER A 1 72 ? -6.516 -15.265 8.192 1.00 96.50 72 SER A CA 1
ATOM 574 C C . SER A 1 72 ? -6.529 -13.784 8.569 1.00 96.50 72 SER A C 1
ATOM 576 O O . SER A 1 72 ? -7.572 -13.273 8.976 1.00 96.50 72 SER A O 1
ATOM 578 N N . ASP A 1 73 ? -5.374 -13.125 8.481 1.00 98.12 73 ASP A N 1
ATOM 579 C CA . ASP A 1 73 ? -5.186 -11.711 8.786 1.00 98.12 73 ASP A CA 1
ATOM 580 C C . ASP A 1 73 ? -4.100 -11.139 7.867 1.00 98.12 73 ASP A C 1
ATOM 582 O O . ASP A 1 73 ? -2.949 -11.583 7.883 1.00 98.12 73 ASP A O 1
ATOM 586 N N . VAL A 1 74 ? -4.478 -10.155 7.050 1.00 96.81 74 VAL A N 1
ATOM 587 C CA . VAL A 1 74 ? -3.562 -9.568 6.062 1.00 96.81 74 VAL A CA 1
ATOM 588 C C . VAL A 1 74 ? -2.436 -8.763 6.711 1.00 96.81 74 VAL A C 1
ATOM 590 O O . VAL A 1 74 ? -1.359 -8.669 6.127 1.00 96.81 74 VAL A O 1
ATOM 593 N N . GLN A 1 75 ? -2.652 -8.185 7.900 1.00 97.69 75 GLN A N 1
ATOM 594 C CA . GLN A 1 75 ? -1.637 -7.374 8.574 1.00 97.69 75 GLN A CA 1
ATOM 595 C C . GLN A 1 75 ? -0.515 -8.256 9.113 1.00 97.69 75 GLN A C 1
ATOM 597 O O . GLN A 1 75 ? 0.658 -7.907 8.965 1.00 97.69 75 GLN A O 1
ATOM 602 N N . ASP A 1 76 ? -0.867 -9.397 9.705 1.00 98.19 76 ASP A N 1
ATOM 603 C CA . ASP A 1 76 ? 0.113 -10.380 10.166 1.00 98.19 76 ASP A CA 1
ATOM 604 C C . ASP A 1 76 ? 0.892 -10.968 8.982 1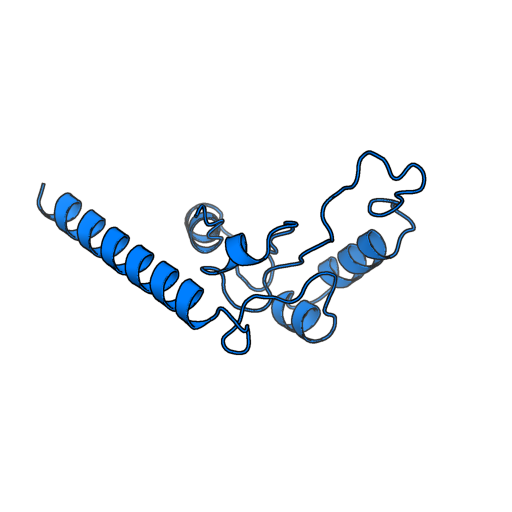.00 98.19 76 ASP A C 1
ATOM 606 O O . ASP A 1 76 ? 2.123 -10.996 9.017 1.00 98.19 76 ASP A O 1
ATOM 610 N N . TYR A 1 77 ? 0.203 -11.328 7.891 1.00 98.44 77 TYR A N 1
ATOM 611 C CA . TYR A 1 77 ? 0.866 -11.851 6.694 1.00 98.44 77 TYR A CA 1
ATOM 612 C C . TYR A 1 77 ? 1.845 -10.837 6.085 1.00 98.44 77 TYR A C 1
ATOM 614 O O . TYR A 1 77 ? 3.002 -11.174 5.855 1.00 98.44 77 TYR A O 1
ATOM 622 N N . ILE A 1 78 ? 1.440 -9.577 5.875 1.00 97.69 78 ILE A N 1
ATOM 623 C CA . ILE A 1 78 ? 2.327 -8.537 5.317 1.00 97.69 78 ILE A CA 1
ATOM 624 C C . ILE A 1 78 ? 3.537 -8.281 6.223 1.00 97.69 78 ILE A C 1
ATOM 626 O O . ILE A 1 78 ? 4.640 -8.022 5.740 1.00 97.69 78 ILE A O 1
ATOM 630 N N . LYS A 1 79 ? 3.345 -8.346 7.543 1.00 96.69 79 LYS A N 1
ATOM 631 C CA . LYS A 1 79 ? 4.423 -8.144 8.513 1.00 96.69 79 LYS A CA 1
ATOM 632 C C . LYS A 1 79 ? 5.477 -9.252 8.447 1.00 96.69 79 LYS A C 1
ATOM 634 O O . LYS A 1 79 ? 6.662 -8.966 8.617 1.00 96.69 79 LYS A O 1
ATOM 639 N N . GLU A 1 80 ? 5.054 -10.498 8.248 1.00 97.62 80 GLU A N 1
ATOM 640 C CA . GLU A 1 80 ? 5.938 -11.667 8.137 1.00 97.62 80 GLU A CA 1
ATOM 641 C C . GLU A 1 80 ? 6.530 -11.824 6.727 1.00 97.62 80 GLU A C 1
ATOM 643 O O . GLU A 1 80 ? 7.660 -12.293 6.576 1.00 97.62 80 GLU A O 1
ATOM 648 N N . HIS A 1 81 ? 5.796 -11.368 5.712 1.00 97.31 81 HIS A N 1
ATOM 649 C CA . HIS A 1 81 ? 6.119 -11.465 4.294 1.00 97.31 81 HIS A CA 1
ATOM 650 C C . HIS A 1 81 ? 6.083 -10.068 3.659 1.00 97.31 81 HIS A C 1
ATOM 652 O O . HIS A 1 81 ? 5.140 -9.695 2.955 1.00 97.31 81 HIS A O 1
ATOM 658 N N . SER A 1 82 ? 7.109 -9.259 3.926 1.00 94.19 82 SER A N 1
ATOM 659 C CA . SER A 1 82 ? 7.227 -7.945 3.293 1.00 94.19 82 SER A CA 1
ATOM 660 C C . SER A 1 82 ? 7.505 -8.085 1.793 1.00 94.19 82 SER A C 1
ATOM 662 O O . SER A 1 82 ? 8.285 -8.937 1.369 1.00 94.19 82 SER A O 1
ATOM 664 N N . PHE A 1 83 ? 6.877 -7.229 0.984 1.00 96.12 83 PHE A N 1
ATOM 665 C CA . PHE A 1 83 ? 7.007 -7.260 -0.472 1.00 96.12 83 PHE A CA 1
ATOM 666 C C . PHE A 1 83 ? 7.201 -5.848 -1.039 1.00 96.12 83 PHE A C 1
ATOM 668 O O . PHE A 1 83 ? 6.449 -4.925 -0.713 1.00 96.12 83 PHE A O 1
ATOM 675 N N . GLY A 1 84 ? 8.194 -5.690 -1.917 1.00 96.44 84 GLY A N 1
ATOM 676 C CA . GLY A 1 84 ? 8.511 -4.422 -2.574 1.00 96.44 84 GLY A CA 1
ATOM 677 C C . GLY A 1 84 ? 9.251 -3.417 -1.678 1.00 96.44 84 GLY A C 1
ATOM 678 O O . GLY A 1 84 ? 10.164 -3.765 -0.930 1.00 96.44 84 GLY A O 1
ATOM 679 N N . GLN A 1 85 ? 8.895 -2.143 -1.808 1.00 97.31 85 GLN A N 1
ATOM 680 C CA . GLN A 1 85 ? 9.458 -1.015 -1.076 1.00 97.31 85 GLN A CA 1
ATOM 681 C C . GLN A 1 85 ? 9.042 -1.039 0.407 1.00 97.31 85 GLN A C 1
ATOM 683 O O . GLN A 1 85 ? 7.927 -1.450 0.739 1.00 97.31 85 GLN A O 1
ATOM 688 N N . PRO A 1 86 ? 9.901 -0.554 1.322 1.00 94.69 86 PRO A N 1
ATOM 689 C CA . PRO A 1 86 ? 9.568 -0.499 2.740 1.00 94.69 86 PRO A CA 1
ATOM 690 C C . PRO A 1 86 ? 8.443 0.506 3.016 1.00 94.69 86 PRO A C 1
ATOM 692 O O . PRO A 1 86 ? 8.344 1.554 2.372 1.00 94.69 86 PRO A O 1
ATOM 695 N N . MET A 1 87 ? 7.624 0.221 4.033 1.00 93.75 87 MET A N 1
ATOM 696 C CA . MET A 1 87 ? 6.660 1.201 4.529 1.00 93.75 87 MET A CA 1
ATOM 697 C C . MET A 1 87 ? 7.378 2.415 5.125 1.00 93.75 87 MET A C 1
ATOM 699 O O . MET A 1 87 ? 8.505 2.323 5.615 1.00 93.75 87 MET A O 1
ATOM 703 N N . ILE A 1 88 ? 6.689 3.553 5.152 1.00 95.25 88 ILE A N 1
ATOM 704 C CA . ILE A 1 88 ? 7.189 4.732 5.855 1.00 95.25 88 ILE A CA 1
ATOM 705 C C . ILE A 1 88 ? 6.756 4.655 7.315 1.00 95.25 88 ILE A C 1
ATOM 707 O O . ILE A 1 88 ? 5.615 4.969 7.648 1.00 95.25 88 ILE A O 1
ATOM 711 N N . ASP A 1 89 ? 7.691 4.277 8.177 1.00 92.69 89 ASP A N 1
ATOM 712 C CA . ASP A 1 89 ? 7.514 4.257 9.624 1.00 92.69 89 ASP A CA 1
ATOM 713 C C . ASP A 1 89 ? 8.459 5.245 10.332 1.00 92.69 89 ASP A C 1
ATOM 715 O O . ASP A 1 89 ? 9.178 6.038 9.715 1.00 92.69 89 ASP A O 1
ATOM 719 N N . SER A 1 90 ? 8.464 5.192 11.666 1.00 94.31 90 SER A N 1
ATOM 720 C CA . SER A 1 90 ? 9.297 6.061 12.502 1.00 94.31 90 SER A CA 1
ATOM 721 C C . SER A 1 90 ? 10.811 5.911 12.318 1.00 94.31 90 SER A C 1
ATOM 723 O O . SER A 1 90 ? 11.557 6.779 12.774 1.00 94.31 90 SER A O 1
ATOM 725 N N . SER A 1 91 ? 11.266 4.844 11.657 1.00 94.75 91 SER A N 1
ATOM 726 C CA . SER A 1 91 ? 12.674 4.610 11.332 1.00 94.75 91 SER A CA 1
ATOM 727 C C . SER A 1 91 ? 13.109 5.269 10.017 1.00 94.75 91 SER A C 1
ATOM 729 O O . SER A 1 91 ? 14.310 5.396 9.770 1.00 94.75 91 SER A O 1
ATOM 731 N N . HIS A 1 92 ? 12.163 5.732 9.191 1.00 96.00 92 HIS A N 1
ATOM 732 C CA . HIS A 1 92 ? 12.462 6.363 7.908 1.00 96.00 92 HIS A CA 1
ATOM 733 C C . HIS A 1 92 ? 13.319 7.639 8.093 1.00 96.00 92 HIS A C 1
ATOM 735 O O . HIS A 1 92 ? 12.991 8.469 8.948 1.00 96.00 92 HIS A O 1
ATOM 741 N N . PRO A 1 93 ? 14.366 7.880 7.272 1.00 97.12 93 PRO A N 1
ATOM 742 C CA . PRO A 1 93 ? 15.242 9.055 7.406 1.00 97.12 93 PRO A CA 1
ATOM 743 C C . PRO A 1 93 ? 14.486 10.392 7.437 1.00 97.12 93 PRO A C 1
ATOM 745 O O . PRO A 1 93 ? 14.768 11.269 8.252 1.00 97.12 93 PRO A O 1
ATOM 748 N N . ASP A 1 94 ? 13.456 10.508 6.599 1.00 96.56 94 ASP A N 1
ATOM 749 C CA . ASP A 1 94 ? 12.591 11.689 6.515 1.00 96.56 94 ASP A CA 1
ATOM 750 C C . ASP A 1 94 ? 11.374 11.656 7.459 1.00 96.56 94 ASP A C 1
ATOM 752 O O . ASP A 1 94 ? 10.407 12.397 7.260 1.00 96.56 94 ASP A O 1
ATOM 756 N N . TRP A 1 95 ? 11.371 10.831 8.512 1.00 96.94 95 TRP A N 1
ATOM 757 C CA . TRP A 1 95 ? 10.218 10.716 9.418 1.00 96.94 95 TRP A CA 1
ATOM 758 C C . TRP A 1 95 ? 9.796 12.054 10.046 1.00 96.94 95 TRP A C 1
ATOM 760 O O . TRP A 1 95 ? 8.610 12.312 10.263 1.00 96.94 95 TRP A O 1
ATOM 770 N N . SER A 1 96 ? 10.746 12.964 10.287 1.00 97.81 96 SER A N 1
ATOM 771 C CA . SER A 1 96 ? 10.437 14.317 10.776 1.00 97.81 96 SER A CA 1
ATOM 772 C C . SER A 1 96 ? 9.530 15.098 9.814 1.00 97.81 96 SER A C 1
ATOM 774 O O . SER A 1 96 ? 8.655 15.841 10.259 1.00 97.81 96 SER A O 1
ATOM 776 N N . PHE A 1 97 ? 9.697 14.909 8.503 1.00 97.06 97 PHE A N 1
ATOM 777 C CA . PHE A 1 97 ? 8.817 15.491 7.494 1.00 97.06 97 PHE A CA 1
ATOM 778 C C . PHE A 1 97 ? 7.447 14.806 7.511 1.00 97.06 97 PHE A C 1
ATOM 780 O O . PHE A 1 97 ? 6.430 15.478 7.692 1.00 97.06 97 PHE A O 1
ATOM 787 N N . TYR A 1 98 ? 7.404 13.477 7.405 1.00 96.38 98 TYR A N 1
ATOM 788 C CA . TYR A 1 98 ? 6.140 12.737 7.323 1.00 96.38 98 TYR A CA 1
ATOM 789 C C . TYR A 1 98 ? 5.274 12.890 8.575 1.00 96.38 98 TYR A C 1
ATOM 791 O O . TYR A 1 98 ? 4.084 13.186 8.468 1.00 96.38 98 TYR A O 1
ATOM 799 N N . SER A 1 99 ? 5.870 12.807 9.764 1.00 95.44 99 SER A N 1
ATOM 800 C CA . SER A 1 99 ? 5.159 13.027 11.028 1.00 95.44 99 SER A CA 1
ATOM 801 C C . SER A 1 99 ? 4.565 14.436 11.137 1.00 95.44 99 SER A C 1
ATOM 803 O O . SER A 1 99 ? 3.493 14.601 11.723 1.00 95.44 99 SER A O 1
ATOM 805 N N . LYS A 1 100 ? 5.209 15.456 10.550 1.00 96.12 100 LYS A N 1
ATOM 806 C CA . LYS A 1 100 ? 4.639 16.806 10.449 1.00 96.12 100 LYS A CA 1
ATOM 807 C C . LYS A 1 100 ? 3.438 16.830 9.506 1.00 96.12 100 LYS A C 1
ATOM 809 O O . LYS A 1 100 ? 2.395 17.346 9.895 1.00 96.12 100 LYS A O 1
ATOM 814 N N . VAL A 1 101 ? 3.547 16.231 8.319 1.00 94.19 101 VAL A N 1
ATOM 815 C CA . VAL A 1 101 ? 2.428 16.179 7.363 1.00 94.19 101 VAL A CA 1
ATOM 816 C C . VAL A 1 101 ? 1.212 15.465 7.967 1.00 94.19 101 VAL A C 1
ATOM 818 O O . VAL A 1 101 ? 0.091 15.948 7.818 1.00 94.19 101 VAL A O 1
ATOM 821 N N . ILE A 1 102 ? 1.420 14.364 8.697 1.00 92.88 102 ILE A N 1
ATOM 822 C CA . ILE A 1 102 ? 0.350 13.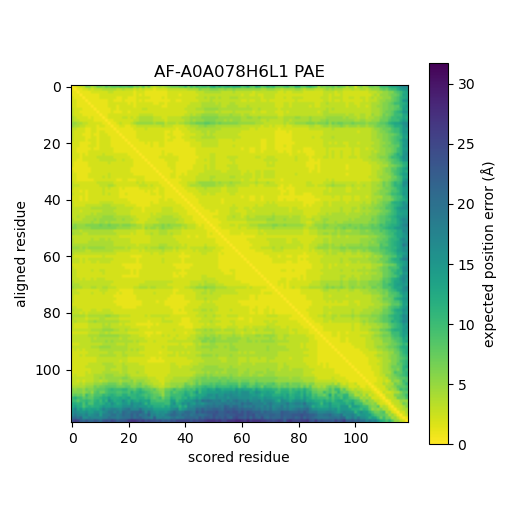645 9.406 1.00 92.88 102 ILE A CA 1
ATOM 823 C C . ILE A 1 102 ? -0.327 14.556 10.442 1.00 92.88 102 ILE A C 1
ATOM 825 O O . ILE A 1 102 ? -1.555 14.647 10.480 1.00 92.88 102 ILE A O 1
ATOM 829 N N . LYS A 1 103 ? 0.453 15.267 11.268 1.00 93.25 103 LYS A N 1
ATOM 830 C CA . LYS A 1 103 ? -0.084 16.212 12.265 1.00 93.25 103 LYS A CA 1
ATOM 831 C C . LYS A 1 103 ? -0.905 17.322 11.611 1.00 93.25 103 LYS A C 1
ATOM 833 O O . LYS A 1 103 ? -2.030 17.572 12.040 1.00 93.25 103 LYS A O 1
ATOM 838 N N . ASP A 1 104 ? -0.371 17.945 10.564 1.00 92.00 104 ASP A N 1
ATOM 839 C CA . ASP A 1 104 ? -1.041 19.027 9.838 1.00 92.00 104 ASP A CA 1
ATOM 840 C C . ASP A 1 104 ? -2.357 18.537 9.205 1.00 92.00 104 ASP A C 1
ATOM 842 O O . ASP A 1 104 ? -3.365 19.248 9.237 1.00 92.00 104 ASP A O 1
ATOM 846 N N . TYR A 1 105 ? -2.389 17.294 8.708 1.00 89.31 105 TYR A N 1
ATOM 847 C CA . TYR A 1 105 ? -3.601 16.662 8.181 1.00 89.31 105 TYR A CA 1
ATOM 848 C C . TYR A 1 105 ? -4.696 16.521 9.247 1.00 89.31 105 TYR A C 1
ATOM 850 O O . TYR A 1 105 ? -5.839 16.925 9.015 1.00 89.31 105 TYR A O 1
ATOM 858 N N . TYR A 1 106 ? -4.362 15.992 10.429 1.00 87.12 106 TYR A N 1
ATOM 859 C CA . TYR A 1 106 ? -5.327 15.844 11.522 1.00 87.12 106 TYR A CA 1
ATOM 860 C C . TYR A 1 106 ? -5.820 17.193 12.052 1.00 87.12 106 TYR A C 1
ATOM 862 O O . TYR A 1 106 ? -7.012 17.335 12.325 1.00 87.12 106 TYR A O 1
ATOM 870 N N . LEU A 1 107 ? -4.946 18.200 12.145 1.00 87.06 107 LEU A N 1
ATOM 871 C CA . LEU A 1 107 ? -5.340 19.557 12.537 1.00 87.06 107 LEU A CA 1
ATOM 872 C C . LEU A 1 107 ? -6.326 20.166 11.536 1.00 87.06 107 LEU A C 1
ATOM 874 O O . LEU A 1 107 ? 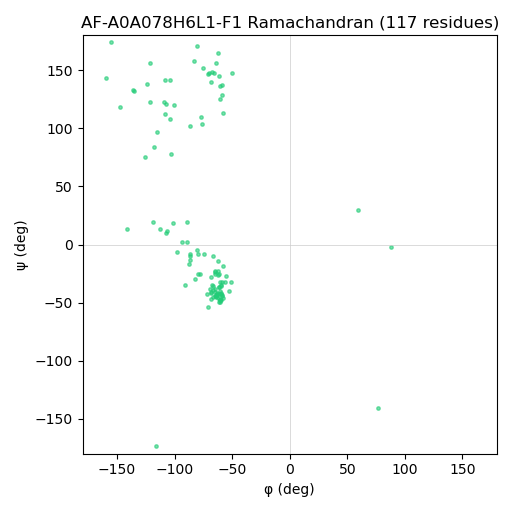-7.364 20.689 11.941 1.00 87.06 107 LEU A O 1
ATOM 878 N N . ALA A 1 108 ? -6.049 20.051 10.235 1.00 82.00 108 ALA A N 1
ATOM 879 C CA . ALA A 1 108 ? -6.961 20.521 9.198 1.00 82.00 108 ALA A CA 1
ATOM 880 C C . ALA A 1 108 ? -8.316 19.796 9.260 1.00 82.00 108 ALA A C 1
ATOM 882 O O . ALA A 1 108 ? -9.360 20.442 9.171 1.00 82.00 108 ALA A O 1
ATOM 883 N N . TYR A 1 109 ? -8.311 18.476 9.469 1.00 76.56 109 TYR A N 1
ATOM 884 C CA . TYR A 1 109 ? -9.527 17.668 9.577 1.00 76.56 109 TYR A CA 1
ATOM 885 C C . TYR A 1 109 ? -10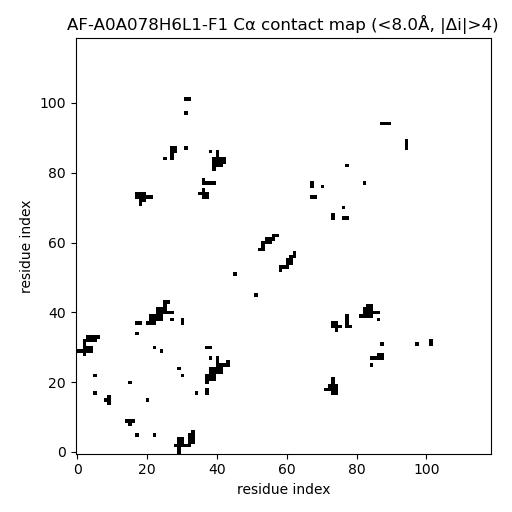.381 18.042 10.801 1.00 76.56 109 TYR A C 1
ATOM 887 O O . TYR A 1 109 ? -11.597 18.198 10.679 1.00 76.56 109 TYR A O 1
ATOM 895 N N . VAL A 1 110 ? -9.757 18.247 11.968 1.00 75.12 110 VAL A N 1
ATOM 896 C CA . VAL A 1 110 ? -10.441 18.696 13.195 1.00 75.12 110 VAL A CA 1
ATOM 897 C C . VAL A 1 110 ? -11.024 20.096 13.019 1.00 75.12 110 VAL A C 1
ATOM 899 O O . VAL A 1 110 ? -12.188 20.313 13.355 1.00 75.12 110 VAL A O 1
ATOM 902 N N . CYS A 1 111 ? -10.260 21.033 12.451 1.00 69.31 111 CYS A N 1
ATOM 903 C CA . CYS A 1 111 ? -10.766 22.368 12.137 1.00 69.31 111 CYS A CA 1
ATOM 904 C C . CYS A 1 111 ? -11.981 22.294 11.204 1.00 69.31 111 CYS A C 1
ATOM 906 O O . CYS A 1 111 ? -12.995 22.931 11.474 1.00 69.31 111 CYS A O 1
ATOM 908 N N . TYR A 1 112 ? -11.916 21.479 10.148 1.00 70.25 112 TYR A N 1
ATOM 909 C CA . TYR A 1 112 ? -13.017 21.321 9.197 1.00 70.25 112 TYR A CA 1
ATOM 910 C C . TYR A 1 112 ? -14.292 20.791 9.872 1.00 70.25 112 TYR A C 1
ATOM 912 O O . TYR A 1 112 ? -15.363 21.367 9.701 1.00 70.25 112 TYR A O 1
ATOM 920 N N . LEU A 1 113 ? -14.182 19.751 10.705 1.00 67.75 113 LEU A N 1
ATOM 921 C CA . LEU A 1 113 ? -15.309 19.236 11.493 1.00 67.75 113 LEU A CA 1
ATOM 922 C C . LEU A 1 113 ? -15.882 20.286 12.453 1.00 67.75 113 LEU A C 1
ATOM 924 O O . LEU A 1 113 ? -17.099 20.391 12.583 1.00 67.75 113 LEU A O 1
ATOM 928 N N . PHE A 1 114 ? -15.031 21.085 13.102 1.00 64.62 114 PHE A N 1
ATOM 929 C CA . PHE A 1 114 ? -15.484 22.136 14.014 1.00 64.62 114 PHE A CA 1
ATOM 930 C C . PHE A 1 114 ? -16.315 23.208 13.295 1.00 64.62 114 PHE A C 1
ATOM 932 O O . PHE A 1 114 ? -17.364 23.602 13.807 1.00 64.62 114 PHE A O 1
ATOM 939 N N . PHE A 1 115 ? -15.888 23.634 12.101 1.00 64.69 115 PHE A N 1
ATOM 940 C CA . PHE A 1 115 ? -16.629 24.598 11.282 1.00 64.69 115 PHE A CA 1
ATOM 941 C C . PHE A 1 115 ? -17.967 24.045 10.769 1.00 64.69 115 PHE A C 1
ATOM 943 O O . PHE A 1 115 ? -18.938 24.793 10.719 1.00 64.69 115 PHE A O 1
ATOM 950 N N . PHE A 1 116 ? -18.051 22.754 10.432 1.00 60.91 116 PHE A N 1
ATOM 951 C CA . PHE A 1 116 ? -19.296 22.144 9.944 1.00 60.91 116 PHE A CA 1
ATOM 952 C C . PHE A 1 116 ? -20.297 21.779 11.048 1.00 60.91 116 PHE A C 1
ATOM 954 O O . PHE A 1 116 ? -21.488 21.744 10.776 1.00 60.91 116 PHE A O 1
ATOM 961 N N . CYS A 1 117 ? -19.859 21.534 12.287 1.00 56.91 117 CYS A N 1
ATOM 962 C CA . CYS A 1 117 ? -20.776 21.267 13.405 1.00 56.91 117 CYS A CA 1
ATOM 963 C C . CYS A 1 117 ? -21.417 22.533 14.010 1.00 56.91 117 CYS A C 1
ATOM 965 O O . CYS A 1 117 ? -22.289 22.407 14.866 1.00 56.91 117 CYS A O 1
ATOM 967 N N . HIS A 1 118 ? -20.979 23.732 13.610 1.00 52.69 118 HIS A N 1
ATOM 968 C CA . HIS A 1 118 ? -21.501 25.020 14.098 1.00 52.69 118 HIS A CA 1
ATOM 969 C C . HIS A 1 118 ? -22.248 25.830 13.018 1.00 52.69 118 HIS A C 1
ATOM 971 O O . HIS A 1 118 ? -22.522 27.013 13.229 1.00 52.69 118 HIS A O 1
ATOM 977 N N . LEU A 1 119 ? -22.577 25.204 11.883 1.00 50.50 119 LEU A N 1
ATOM 978 C CA . LEU A 1 119 ? -23.468 25.718 10.836 1.00 50.50 119 LEU A CA 1
ATOM 979 C C . LEU A 1 119 ? -24.741 24.869 10.790 1.00 50.50 119 LEU A C 1
ATOM 981 O O . LEU A 1 119 ? -25.817 25.464 10.566 1.00 50.50 119 LEU A O 1
#

Solvent-accessible surface area (backbone atoms only — not comparable to full-atom values): 7194 Å² total; per-residue (Å²): 139,76,70,61,51,53,71,61,51,40,73,76,40,84,97,50,47,65,52,74,44,74,45,81,43,61,56,46,70,27,43,68,77,38,67,80,44,26,67,41,17,45,75,71,89,57,93,83,53,86,78,75,50,69,83,32,79,92,26,70,56,40,50,50,51,55,53,48,72,71,44,93,34,35,29,62,47,35,66,77,54,74,53,69,53,75,76,74,47,87,82,40,92,60,29,75,57,54,57,47,56,54,50,55,49,53,51,53,52,51,52,52,52,56,59,62,77,76,110

Sequence (119 aa):
MFFKDLSKLFKYFKGFSASNTILIDDEPYKALLNTDNTGVFPMSYDPTDKNDDFLDPEGEFCSYLDDLASSSDVQDYIKEHSFGQPMIDSSHPDWSFYSKVIKDYYLAYVCYLFFFCHL

InterPro domains:
  IPR004274 FCP1 homology domain [PF03031] (2-75)
  IPR004274 FCP1 homology domain [PS50969] (1-68)
  IPR023214 HAD superfamily [G3DSA:3.40.50.1000] (1-85)
  IPR036412 HAD-like superfamily [SSF56784] (2-79)

Secondary structure (DSSP, 8-state):
-----HHHHHHHSTT--GGG--EE-S-GGGGTTSPTT-EEBPPPP-TT-TT--TT-TTSHHHHHHHHHHHSS-HHHHHHHS--BSPP--TTSTTHHHHHHHHHHHHHHHHHHHHHHTT-

Mean predicted aligned error: 4.39 Å